Protein AF-A0A267E9B4-F1 (afdb_monomer_lite)

Secondary structure (DSSP, 8-state):
-HHHHHHHHHHHHHHHHIIIIIHHHHHHHHHHHHHHHHHHHHHHHHHHHHHHHHHHHHHHHHHHHHHHHHHHHIIIIIHHHHHHHHHHHHHHHHHHHHHHHHHHHHHHHHHHHHHHHHHHHHHHHHHHHHHHHHHHHHHHHHHHHHHHHHHHHHHTS----------

Structure (mmCIF, N/CA/C/O backbone):
data_AF-A0A267E9B4-F1
#
_entry.id   AF-A0A267E9B4-F1
#
loop_
_atom_site.group_PDB
_atom_site.id
_atom_site.type_symbol
_atom_site.label_atom_id
_atom_site.label_alt_id
_atom_site.label_comp_id
_atom_site.label_asym_id
_atom_site.label_entity_id
_atom_site.label_seq_id
_atom_site.pdbx_PDB_ins_code
_atom_site.Cartn_x
_atom_site.Cartn_y
_atom_site.Cartn_z
_atom_site.occupancy
_atom_site.B_iso_or_equiv
_atom_site.auth_seq_id
_atom_site.auth_comp_id
_atom_site.auth_asym_id
_atom_site.auth_atom_id
_atom_site.pdbx_PDB_model_num
ATOM 1 N N . ILE A 1 1 ? 61.420 8.351 -80.502 1.00 75.19 1 ILE A N 1
ATOM 2 C CA . ILE A 1 1 ? 62.001 9.308 -79.526 1.00 75.19 1 ILE A CA 1
ATOM 3 C C . ILE A 1 1 ? 61.007 10.428 -79.200 1.00 75.19 1 ILE A C 1
ATOM 5 O O . ILE A 1 1 ? 60.563 10.487 -78.066 1.00 75.19 1 ILE A O 1
ATOM 9 N N . TYR A 1 2 ? 60.559 11.248 -80.161 1.00 79.81 2 TYR A N 1
ATOM 10 C CA . TYR A 1 2 ? 59.565 12.304 -79.879 1.00 79.81 2 TYR A CA 1
ATOM 11 C C . TYR A 1 2 ? 58.213 11.782 -79.364 1.00 79.81 2 TYR A C 1
ATOM 13 O O . TYR A 1 2 ? 57.725 12.269 -78.350 1.00 79.81 2 TYR A O 1
ATOM 21 N N . LEU A 1 3 ? 57.647 10.744 -79.994 1.00 84.38 3 LEU A N 1
ATOM 22 C CA . LEU A 1 3 ? 56.377 10.150 -79.552 1.00 84.38 3 LEU A CA 1
ATOM 23 C C . LEU A 1 3 ? 56.471 9.547 -78.140 1.00 84.38 3 LEU A C 1
ATOM 25 O O . LEU A 1 3 ? 55.573 9.736 -77.330 1.00 84.38 3 LEU A O 1
ATOM 29 N N . SER A 1 4 ? 57.576 8.864 -77.828 1.00 85.12 4 SER A N 1
ATOM 30 C CA . SER A 1 4 ? 57.794 8.257 -76.511 1.00 85.12 4 SER A CA 1
ATOM 31 C C . SER A 1 4 ? 57.980 9.306 -75.412 1.00 85.12 4 SER A C 1
ATOM 33 O O . SER A 1 4 ? 57.442 9.132 -74.326 1.00 85.12 4 SER A O 1
ATOM 35 N N . ILE A 1 5 ? 58.682 10.409 -75.704 1.00 87.88 5 ILE A N 1
ATOM 36 C CA . ILE A 1 5 ? 58.869 11.525 -74.764 1.00 87.88 5 ILE A CA 1
ATOM 37 C C . ILE A 1 5 ? 57.544 12.263 -74.530 1.00 87.88 5 ILE A C 1
ATOM 39 O O . ILE A 1 5 ? 57.189 12.549 -73.388 1.00 87.88 5 ILE A O 1
ATOM 43 N N . TYR A 1 6 ? 56.778 12.526 -75.594 1.00 91.12 6 TYR A N 1
ATOM 44 C CA . TYR A 1 6 ? 55.458 13.147 -75.480 1.00 91.12 6 TYR A CA 1
ATOM 45 C C . TYR A 1 6 ? 54.508 12.292 -74.635 1.00 91.12 6 TYR A C 1
ATOM 47 O O . TYR A 1 6 ? 53.898 12.797 -73.695 1.00 91.12 6 TYR A O 1
ATOM 55 N N . LEU A 1 7 ? 54.443 10.984 -74.910 1.00 89.88 7 LEU A N 1
ATOM 56 C CA . LEU A 1 7 ? 53.597 10.059 -74.159 1.00 89.88 7 LEU A CA 1
ATOM 57 C C . LEU A 1 7 ? 54.019 9.977 -72.686 1.00 89.88 7 LEU A C 1
ATOM 59 O O . LEU A 1 7 ? 53.159 9.992 -71.810 1.00 89.88 7 LEU A O 1
ATOM 63 N N . SER A 1 8 ? 55.327 9.939 -72.395 1.00 91.38 8 SER A N 1
ATOM 64 C CA . SER A 1 8 ? 55.816 9.879 -71.013 1.00 91.38 8 SER A CA 1
ATOM 65 C C . SER A 1 8 ? 55.509 11.147 -70.221 1.00 91.38 8 SER A C 1
ATOM 67 O O . SER A 1 8 ? 55.162 11.052 -69.048 1.00 91.38 8 SER A O 1
ATOM 69 N N . ILE A 1 9 ? 55.607 12.323 -70.851 1.00 90.81 9 ILE A N 1
ATOM 70 C CA . ILE A 1 9 ? 55.303 13.609 -70.207 1.00 90.81 9 ILE A CA 1
ATOM 71 C C . ILE A 1 9 ? 53.794 13.757 -70.002 1.00 90.81 9 ILE A C 1
ATOM 73 O O . ILE A 1 9 ? 53.352 14.143 -68.925 1.00 90.81 9 ILE A O 1
ATOM 77 N N . TYR A 1 10 ? 52.987 13.411 -71.008 1.00 93.25 10 TYR A N 1
ATOM 78 C CA . TYR A 1 10 ? 51.533 13.450 -70.881 1.00 93.25 10 TYR A CA 1
ATOM 79 C C . TYR A 1 10 ? 51.046 12.511 -69.771 1.00 93.25 10 TYR A C 1
ATOM 81 O O . TYR A 1 10 ? 50.273 12.921 -68.908 1.00 93.25 10 TYR A O 1
ATOM 89 N N . LEU A 1 11 ? 51.547 11.271 -69.751 1.00 92.50 11 LEU A N 1
ATOM 90 C CA . LEU A 1 11 ? 51.182 10.288 -68.738 1.00 92.50 11 LEU A CA 1
ATOM 91 C C . LEU A 1 11 ? 51.645 10.722 -67.344 1.00 92.50 11 LEU A C 1
ATOM 93 O O . LEU A 1 11 ? 50.874 10.598 -66.400 1.00 92.50 11 LEU A O 1
ATOM 97 N N . SER A 1 12 ? 52.863 11.254 -67.193 1.00 92.88 12 SER A N 1
ATOM 98 C CA . SER A 1 12 ? 53.365 11.687 -65.883 1.00 92.88 12 SER A CA 1
ATOM 99 C C . SER A 1 12 ? 52.586 12.883 -65.334 1.00 92.88 12 SER A C 1
ATOM 101 O O . SER A 1 12 ? 52.232 12.893 -64.154 1.00 92.88 12 SER A O 1
ATOM 103 N N . ILE A 1 13 ? 52.234 13.854 -66.179 1.00 92.38 13 ILE A N 1
ATOM 104 C CA . ILE A 1 13 ? 51.415 15.007 -65.785 1.00 92.38 13 ILE A CA 1
ATOM 105 C C . ILE A 1 13 ? 49.994 14.554 -65.440 1.00 92.38 13 ILE A C 1
ATOM 107 O O . ILE A 1 13 ? 49.481 14.905 -64.382 1.00 92.38 13 ILE A O 1
ATOM 111 N N . TYR A 1 14 ? 49.369 13.722 -66.274 1.00 94.69 14 TYR A N 1
ATOM 112 C CA . TYR A 1 14 ? 48.028 13.210 -65.996 1.00 94.69 14 TYR A CA 1
ATOM 113 C C . TYR A 1 14 ? 47.986 12.394 -64.698 1.00 94.69 14 TYR A C 1
ATOM 115 O O . TYR A 1 14 ? 47.143 12.640 -63.837 1.00 94.69 14 TYR A O 1
ATOM 123 N N . LEU A 1 15 ? 48.924 11.458 -64.525 1.00 93.44 15 LEU A N 1
ATOM 124 C CA . LEU A 1 15 ? 48.990 10.602 -63.343 1.00 93.44 15 LEU A CA 1
ATOM 125 C C . LEU A 1 15 ? 49.287 11.415 -62.080 1.00 93.44 15 LEU A C 1
ATOM 127 O O . LEU A 1 15 ? 48.677 11.167 -61.044 1.00 93.44 15 LEU A O 1
ATOM 131 N N . SER A 1 16 ? 50.186 12.402 -62.161 1.00 93.81 16 SER A N 1
ATOM 132 C CA . SER A 1 16 ? 50.493 13.278 -61.027 1.00 93.81 16 SER A CA 1
ATOM 133 C C . SER A 1 16 ? 49.288 14.124 -60.633 1.00 93.81 16 SER A C 1
ATOM 135 O O . SER A 1 16 ? 48.950 14.137 -59.455 1.00 93.81 16 SER A O 1
ATOM 137 N N . ILE A 1 17 ? 48.576 14.751 -61.573 1.00 92.62 17 ILE A N 1
ATOM 138 C CA . ILE A 1 17 ? 47.350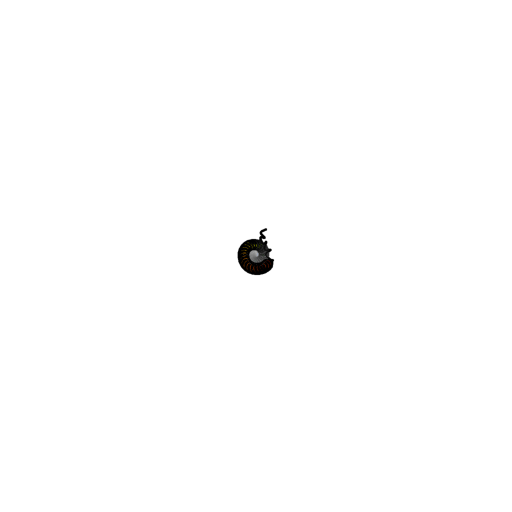 15.513 -61.279 1.00 92.62 17 ILE A CA 1
ATOM 139 C C . ILE A 1 17 ? 46.270 14.594 -60.695 1.00 92.62 17 ILE A C 1
ATOM 141 O O . ILE A 1 17 ? 45.644 14.928 -59.688 1.00 92.62 17 ILE A O 1
ATOM 145 N N . TYR A 1 18 ? 46.073 13.412 -61.280 1.00 94.56 18 TYR A N 1
ATOM 146 C CA . TYR A 1 18 ? 45.069 12.467 -60.804 1.00 94.56 18 TYR A CA 1
ATOM 147 C C . TYR A 1 18 ? 45.362 11.993 -59.374 1.00 94.56 18 TYR A C 1
ATOM 149 O O . TYR A 1 18 ? 44.485 12.052 -58.515 1.00 94.56 18 TYR A O 1
ATOM 157 N N . LEU A 1 19 ? 46.600 11.571 -59.096 1.00 92.81 19 LEU A N 1
ATOM 158 C CA . LEU A 1 19 ? 47.001 11.053 -57.784 1.00 92.81 19 LEU A CA 1
ATOM 159 C C . LEU A 1 19 ? 47.137 12.142 -56.719 1.00 92.81 19 LEU A C 1
ATOM 161 O O . LEU A 1 19 ? 46.774 11.899 -55.573 1.00 92.81 19 LEU A O 1
ATOM 165 N N . SER A 1 20 ? 47.674 13.315 -57.061 1.00 92.31 20 SER A N 1
ATOM 166 C CA . SER A 1 20 ? 47.961 14.366 -56.072 1.00 92.31 20 SER A CA 1
ATOM 167 C C . SER A 1 20 ? 46.781 15.292 -55.798 1.00 92.31 20 SER A C 1
ATOM 169 O O . SER A 1 20 ? 46.734 15.901 -54.733 1.00 92.31 20 SER A O 1
ATOM 171 N N . ILE A 1 21 ? 45.822 15.393 -56.723 1.00 91.44 21 ILE A N 1
ATOM 172 C CA . ILE A 1 21 ? 44.702 16.332 -56.607 1.00 91.44 21 ILE A CA 1
ATOM 173 C C . ILE A 1 21 ? 43.382 15.574 -56.593 1.00 91.44 21 ILE A C 1
ATOM 175 O O . ILE A 1 21 ? 42.642 15.632 -55.613 1.00 91.44 21 ILE A O 1
ATOM 179 N N . TYR A 1 22 ? 43.084 14.828 -57.656 1.00 92.88 22 TYR A N 1
ATOM 180 C CA . TYR A 1 22 ? 41.752 14.244 -57.828 1.00 92.88 22 TYR A CA 1
ATOM 181 C C . TYR A 1 22 ? 41.447 13.161 -56.792 1.00 92.88 22 TYR A C 1
ATOM 183 O O . TYR A 1 22 ? 40.400 13.195 -56.146 1.00 92.88 22 TYR A O 1
ATOM 191 N N . LEU A 1 23 ? 42.377 12.226 -56.598 1.00 93.38 23 LEU A N 1
ATOM 192 C CA . LEU A 1 23 ? 42.221 11.120 -55.663 1.00 93.38 23 LEU A CA 1
ATOM 193 C C . LEU A 1 23 ? 42.044 11.588 -54.204 1.00 93.38 23 LEU A C 1
ATOM 195 O O . LEU A 1 23 ? 41.069 11.161 -53.588 1.00 93.38 23 LEU A O 1
ATOM 199 N N . PRO A 1 24 ? 42.890 12.468 -53.627 1.00 94.81 24 PRO A N 1
ATOM 200 C CA . PRO A 1 24 ? 42.713 12.913 -52.245 1.00 94.81 24 PRO A CA 1
ATOM 201 C C . PRO A 1 24 ? 41.463 13.772 -52.049 1.00 94.81 24 PRO A C 1
ATOM 203 O O . PRO A 1 24 ? 40.810 13.651 -51.012 1.00 94.81 24 PRO A O 1
ATOM 206 N N . ILE A 1 25 ? 41.076 14.597 -53.028 1.00 93.94 25 ILE A N 1
ATOM 207 C CA . ILE A 1 25 ? 39.824 15.366 -52.956 1.00 93.94 25 ILE A CA 1
ATOM 208 C C . ILE A 1 25 ? 38.623 14.417 -52.975 1.00 93.94 25 ILE A C 1
ATOM 210 O O . ILE A 1 25 ? 37.755 14.509 -52.111 1.00 93.94 25 ILE A O 1
ATOM 214 N N . TYR A 1 26 ? 38.593 13.456 -53.900 1.00 93.62 26 TYR A N 1
ATOM 215 C CA . TYR A 1 26 ? 37.512 12.475 -53.959 1.00 93.62 26 TYR A CA 1
ATOM 216 C C . TYR A 1 26 ? 37.429 11.654 -52.670 1.00 93.62 26 TYR A C 1
ATOM 218 O O . TYR A 1 26 ? 36.351 11.511 -52.096 1.00 93.62 26 TYR A O 1
ATOM 226 N N . LEU A 1 27 ? 38.567 11.153 -52.183 1.00 93.25 27 LEU A N 1
ATOM 227 C CA . LEU A 1 27 ? 38.611 10.318 -50.989 1.00 93.25 27 LEU A CA 1
ATOM 228 C C . LEU A 1 27 ? 38.218 11.111 -49.740 1.00 93.25 27 LEU A C 1
ATOM 230 O O . LEU A 1 27 ? 37.433 10.619 -48.943 1.00 93.25 27 LEU A O 1
ATOM 234 N N . SER A 1 28 ? 38.702 12.345 -49.582 1.00 93.31 28 SER A N 1
ATOM 235 C CA . SER A 1 28 ? 38.339 13.194 -48.440 1.00 93.31 28 SER A CA 1
ATOM 236 C C . SER A 1 28 ? 36.856 13.555 -48.437 1.00 93.31 28 SER A C 1
ATOM 238 O O . SER A 1 28 ? 36.212 13.450 -47.395 1.00 93.31 28 SER A O 1
ATOM 240 N N . ILE A 1 29 ? 36.281 13.913 -49.586 1.00 92.31 29 ILE A N 1
ATOM 241 C CA . ILE A 1 29 ? 34.853 14.231 -49.699 1.00 92.31 29 ILE A CA 1
ATOM 242 C C . ILE A 1 29 ? 34.014 12.978 -49.450 1.00 92.31 29 ILE A C 1
ATOM 244 O O . ILE A 1 29 ? 33.115 12.999 -48.614 1.00 92.31 29 ILE A O 1
ATOM 248 N N . TYR A 1 30 ? 34.325 11.869 -50.119 1.00 92.94 30 TYR A N 1
ATOM 249 C CA . TYR A 1 30 ? 33.568 10.632 -49.960 1.00 92.94 30 TYR A CA 1
ATOM 250 C C . TYR A 1 30 ? 33.638 10.115 -48.522 1.00 92.94 30 TYR A C 1
ATOM 252 O O . TYR A 1 30 ? 32.606 9.816 -47.928 1.00 92.94 30 TYR A O 1
ATOM 260 N N . LEU A 1 31 ? 34.836 10.063 -47.935 1.00 92.31 31 LEU A N 1
ATOM 261 C CA . LEU A 1 31 ? 35.025 9.575 -46.574 1.00 92.31 31 LEU A CA 1
ATOM 262 C C . LEU A 1 31 ? 34.379 10.518 -45.555 1.00 92.31 31 LEU A C 1
ATOM 264 O O . LEU A 1 31 ? 33.715 10.041 -44.646 1.00 92.31 31 LEU A O 1
ATOM 268 N N . SER A 1 32 ? 34.513 11.838 -45.708 1.00 92.06 32 SER A N 1
ATOM 269 C CA . SER A 1 32 ? 33.894 12.793 -44.778 1.00 92.06 32 SER A CA 1
ATOM 270 C C . SER A 1 32 ? 32.372 12.733 -44.828 1.00 92.06 32 SER A C 1
ATOM 272 O O . SER A 1 32 ? 31.737 12.675 -43.777 1.00 92.06 32 SER A O 1
ATOM 274 N N . ILE A 1 33 ? 31.772 12.679 -46.017 1.00 90.38 33 ILE A N 1
ATOM 275 C CA . ILE A 1 33 ? 30.318 12.586 -46.180 1.00 90.38 33 ILE A CA 1
ATOM 276 C C . ILE A 1 33 ? 29.820 11.234 -45.677 1.00 90.38 33 ILE A C 1
ATOM 278 O O . ILE A 1 33 ? 28.906 11.188 -44.859 1.00 90.38 33 ILE A O 1
ATOM 282 N N . TYR A 1 34 ? 30.437 10.135 -46.111 1.00 90.81 34 TYR A N 1
ATOM 283 C CA . TYR A 1 34 ? 30.016 8.800 -45.700 1.00 90.81 34 TYR A CA 1
ATOM 284 C C . TYR A 1 34 ? 30.140 8.626 -44.188 1.00 90.81 34 TYR A C 1
ATOM 286 O O . TYR A 1 34 ? 29.181 8.220 -43.540 1.00 90.81 34 TYR A O 1
ATOM 294 N N . LEU A 1 35 ? 31.287 8.985 -43.607 1.00 90.44 35 LEU A N 1
ATOM 295 C CA . LEU A 1 35 ? 31.518 8.831 -42.177 1.00 90.44 35 LEU A CA 1
ATOM 296 C C . LEU A 1 35 ? 30.613 9.765 -41.371 1.00 90.44 35 LEU A C 1
ATOM 298 O O . LEU A 1 35 ? 30.018 9.322 -40.399 1.00 90.44 35 LEU A O 1
ATOM 302 N N . SER A 1 36 ? 30.456 11.031 -41.770 1.00 90.06 36 SER A N 1
ATOM 303 C CA . SER A 1 36 ? 29.596 11.968 -41.036 1.00 90.06 36 SER A CA 1
ATOM 304 C C . SER A 1 36 ? 28.131 11.550 -41.078 1.00 90.06 36 SER A C 1
ATOM 306 O O . SER A 1 36 ? 27.487 11.509 -40.033 1.00 90.06 36 SER A O 1
ATOM 308 N N . ILE A 1 37 ? 27.603 11.182 -42.245 1.00 89.19 37 ILE A N 1
ATOM 309 C CA . ILE A 1 37 ? 26.201 10.788 -42.398 1.00 89.19 37 ILE A CA 1
ATOM 310 C C . ILE A 1 37 ? 25.958 9.441 -41.728 1.00 89.19 37 ILE A C 1
ATOM 312 O O . ILE A 1 37 ? 25.050 9.324 -40.910 1.00 89.19 37 ILE A O 1
ATOM 316 N N . TYR A 1 38 ? 26.780 8.433 -42.019 1.00 88.81 38 TYR A N 1
ATOM 317 C CA . TYR A 1 38 ? 26.597 7.105 -41.445 1.00 88.81 38 TYR A CA 1
ATOM 318 C C . TYR A 1 38 ? 26.726 7.143 -39.924 1.00 88.81 38 TYR A C 1
ATOM 320 O O . TYR A 1 38 ? 25.853 6.638 -39.225 1.00 88.81 38 TYR A O 1
ATOM 328 N N . LEU A 1 39 ? 27.774 7.784 -39.398 1.00 89.06 39 LEU A N 1
ATOM 329 C CA . LEU A 1 39 ? 27.993 7.856 -37.958 1.00 89.06 39 LEU A CA 1
ATOM 330 C C . LEU A 1 39 ? 26.912 8.701 -37.281 1.00 89.06 39 LEU A C 1
ATOM 332 O O . LEU A 1 39 ? 26.394 8.283 -36.254 1.00 89.06 39 LEU A O 1
ATOM 336 N N . SER A 1 40 ? 26.520 9.849 -37.845 1.00 89.62 40 SER A N 1
ATOM 337 C CA . SER A 1 40 ? 25.474 10.683 -37.237 1.00 89.62 40 SER A CA 1
ATOM 338 C C . SER A 1 40 ? 24.122 9.981 -37.217 1.00 89.62 40 SER A C 1
ATOM 340 O O . SER A 1 40 ? 23.470 9.962 -36.176 1.00 89.62 40 SER A O 1
ATOM 342 N N . ILE A 1 41 ? 23.709 9.354 -38.318 1.00 88.12 41 ILE A N 1
ATOM 343 C CA . ILE A 1 41 ? 22.425 8.653 -38.407 1.00 88.12 41 ILE A CA 1
ATOM 344 C C . ILE A 1 41 ? 22.448 7.408 -37.528 1.00 88.12 41 ILE A C 1
ATOM 346 O O . ILE A 1 41 ? 21.557 7.230 -36.702 1.00 88.12 41 ILE A O 1
ATOM 350 N N . TYR A 1 42 ? 23.476 6.567 -37.652 1.00 88.44 42 TYR A N 1
ATOM 351 C CA . TYR A 1 42 ? 23.568 5.343 -36.866 1.00 88.44 42 TYR A CA 1
ATOM 352 C C . TYR A 1 42 ? 23.616 5.655 -35.373 1.00 88.44 42 TYR A C 1
ATOM 354 O O . TYR A 1 42 ? 22.835 5.096 -34.609 1.00 88.44 42 TYR A O 1
ATOM 362 N N . LEU A 1 43 ? 24.479 6.583 -34.951 1.00 88.75 43 LEU A N 1
ATOM 363 C CA . LEU A 1 43 ? 24.619 6.929 -33.542 1.00 88.75 43 LEU A CA 1
ATOM 364 C C . LEU A 1 43 ? 23.355 7.615 -33.017 1.00 88.75 43 LEU A C 1
ATOM 366 O O . LEU A 1 43 ? 22.888 7.254 -31.947 1.00 88.75 43 LEU A O 1
ATOM 370 N N . SER A 1 44 ? 22.762 8.557 -33.756 1.00 89.44 44 SER A N 1
ATOM 371 C CA . SER A 1 44 ? 21.545 9.242 -33.297 1.00 89.44 44 SER A CA 1
ATOM 372 C C . SER A 1 44 ? 20.363 8.289 -33.177 1.00 89.44 44 SER A C 1
ATOM 374 O O . SER A 1 44 ? 19.691 8.289 -32.148 1.00 89.44 44 SER A O 1
ATOM 376 N N . ILE A 1 45 ? 20.123 7.438 -34.174 1.00 88.12 45 ILE A N 1
ATOM 377 C CA . ILE A 1 45 ? 19.004 6.494 -34.166 1.00 88.12 45 ILE A CA 1
ATOM 378 C C . ILE A 1 45 ? 19.243 5.409 -33.123 1.00 88.12 45 ILE A C 1
ATOM 380 O O . ILE A 1 45 ? 18.382 5.176 -32.280 1.00 88.12 45 ILE A O 1
ATOM 384 N N . TYR A 1 46 ? 20.416 4.774 -33.129 1.00 87.81 46 TYR A N 1
ATOM 385 C CA . TYR A 1 46 ? 20.715 3.707 -32.180 1.00 87.81 46 TYR A CA 1
ATOM 386 C C . TYR A 1 46 ? 20.667 4.222 -30.743 1.00 87.81 46 TYR A C 1
ATOM 388 O O . TYR A 1 46 ? 19.996 3.628 -29.905 1.00 87.81 46 TYR A O 1
ATOM 396 N N . LEU A 1 47 ? 21.323 5.351 -30.459 1.00 88.62 47 LEU A N 1
ATOM 397 C CA . LEU A 1 47 ? 21.356 5.910 -29.112 1.00 88.62 47 LEU A CA 1
ATOM 398 C C . LEU A 1 47 ? 19.971 6.404 -28.689 1.00 88.62 47 LEU A C 1
ATOM 400 O O . LEU A 1 47 ? 19.561 6.122 -27.572 1.00 88.62 47 LEU A O 1
ATOM 404 N N . SER A 1 48 ? 19.220 7.087 -29.559 1.00 89.88 48 SER A N 1
ATOM 405 C CA . SER A 1 48 ? 17.876 7.565 -29.202 1.00 89.88 48 SER A CA 1
ATOM 406 C C . SER A 1 48 ? 16.910 6.415 -28.944 1.00 89.88 48 SER A C 1
ATOM 408 O O . SER A 1 48 ? 16.223 6.425 -27.925 1.00 89.88 48 SER A O 1
ATOM 410 N N . ILE A 1 49 ? 16.876 5.400 -29.806 1.00 88.25 49 ILE A N 1
ATOM 411 C CA . ILE A 1 49 ? 15.981 4.250 -29.655 1.00 88.25 49 ILE A CA 1
ATOM 412 C C . ILE A 1 49 ? 16.399 3.417 -28.448 1.00 88.25 49 ILE A C 1
ATOM 414 O O . ILE A 1 49 ? 15.570 3.137 -27.587 1.00 88.25 49 ILE A O 1
ATOM 418 N N . TYR A 1 50 ? 17.679 3.058 -28.341 1.00 88.50 50 TYR A N 1
ATOM 419 C CA . TYR A 1 50 ? 18.158 2.245 -27.229 1.00 88.50 50 TYR A CA 1
ATOM 420 C C . TYR A 1 50 ? 17.941 2.956 -25.896 1.00 88.50 50 TYR A C 1
ATOM 422 O O . TYR A 1 50 ? 17.367 2.373 -24.982 1.00 88.50 50 TYR A O 1
ATOM 430 N N . LEU A 1 51 ? 18.342 4.226 -25.788 1.00 89.38 51 LEU A N 1
ATOM 431 C CA . LEU A 1 51 ? 18.206 4.978 -24.546 1.00 89.38 51 LEU A CA 1
ATOM 432 C C . LEU A 1 51 ? 16.733 5.224 -24.212 1.00 89.38 51 LEU A C 1
ATOM 434 O O . LEU A 1 51 ? 16.349 5.032 -23.068 1.00 89.38 51 LEU A O 1
ATOM 438 N N . SER A 1 52 ? 15.892 5.595 -25.182 1.00 90.19 52 SER A N 1
ATOM 439 C CA . SER A 1 52 ? 14.467 5.834 -24.913 1.00 90.19 52 SER A CA 1
ATOM 440 C C . SER A 1 52 ? 13.744 4.561 -24.489 1.00 90.19 52 SER A C 1
ATOM 442 O O . SER A 1 52 ? 13.033 4.580 -23.486 1.00 90.19 52 SER A O 1
ATOM 444 N N . ILE A 1 53 ? 13.946 3.445 -25.189 1.00 89.31 53 ILE A N 1
ATOM 445 C CA . ILE A 1 53 ? 13.287 2.175 -24.875 1.00 89.31 53 ILE A CA 1
ATOM 446 C C . ILE A 1 53 ? 13.827 1.618 -23.563 1.00 89.31 53 ILE A C 1
ATOM 448 O O . ILE A 1 53 ? 13.048 1.311 -22.667 1.00 89.31 53 ILE A O 1
ATOM 452 N N . TYR A 1 54 ? 15.149 1.531 -23.411 1.00 88.50 54 TYR A N 1
ATOM 453 C CA . TYR A 1 54 ? 15.746 0.985 -22.197 1.00 88.50 54 TYR A CA 1
ATOM 454 C C . TYR A 1 54 ? 15.372 1.822 -20.976 1.00 88.50 54 TYR A C 1
ATOM 456 O O . TYR A 1 54 ? 14.914 1.272 -19.979 1.00 88.50 54 TYR A O 1
ATOM 464 N N . LEU A 1 55 ? 15.508 3.149 -21.057 1.00 89.44 55 LEU A N 1
ATOM 465 C CA . LEU A 1 55 ? 15.183 4.032 -19.942 1.00 89.44 55 LEU A CA 1
ATOM 466 C C . LEU A 1 55 ? 13.683 4.017 -19.650 1.00 89.44 55 LEU A C 1
ATOM 468 O O . LEU A 1 55 ? 13.313 3.911 -18.490 1.00 89.44 55 LEU A O 1
ATOM 472 N N . SER A 1 56 ? 12.810 4.073 -20.660 1.00 91.06 56 SER A N 1
ATOM 473 C CA . SER A 1 56 ? 11.360 4.048 -20.418 1.00 91.06 56 SER A CA 1
ATOM 474 C C . SER A 1 56 ? 10.907 2.729 -19.804 1.00 91.06 56 SER A C 1
ATOM 476 O O . SER A 1 56 ? 10.174 2.747 -18.819 1.00 91.06 56 SER A O 1
ATOM 478 N N . ILE A 1 57 ? 11.368 1.589 -20.319 1.00 89.94 57 ILE A N 1
ATOM 479 C CA . ILE A 1 57 ? 11.012 0.270 -19.791 1.00 89.94 57 ILE A CA 1
ATOM 480 C C . ILE A 1 57 ? 11.594 0.092 -18.393 1.00 89.94 57 ILE A C 1
ATOM 482 O O . ILE A 1 57 ? 10.858 -0.233 -17.466 1.00 89.94 57 ILE A O 1
ATOM 486 N N . TYR A 1 58 ? 12.890 0.347 -18.211 1.00 89.44 58 TYR A N 1
ATOM 487 C CA . TYR A 1 58 ? 13.534 0.183 -16.913 1.00 89.44 58 TYR A CA 1
ATOM 488 C C . TYR A 1 58 ? 12.896 1.091 -15.864 1.00 89.44 58 TYR A C 1
ATOM 490 O O . TYR A 1 58 ? 12.516 0.618 -14.7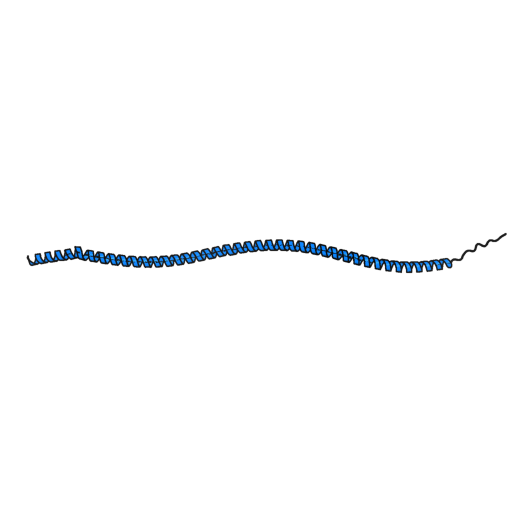98 1.00 89.44 58 TYR A O 1
ATOM 498 N N . LEU A 1 59 ? 12.722 2.379 -16.172 1.00 90.19 59 LEU A N 1
ATOM 499 C CA . LEU A 1 59 ? 12.165 3.339 -15.227 1.00 90.19 59 LEU A CA 1
ATOM 500 C C . LEU A 1 59 ? 10.690 3.043 -14.948 1.00 90.19 59 LE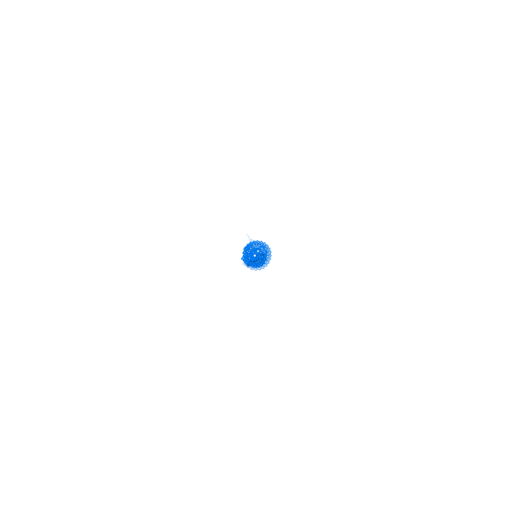U A C 1
ATOM 502 O O . LEU A 1 59 ? 10.292 3.068 -13.792 1.00 90.19 59 LEU A O 1
ATOM 506 N N . SER A 1 60 ? 9.882 2.714 -15.960 1.00 91.25 60 SER A N 1
ATOM 507 C CA . SER A 1 60 ? 8.464 2.393 -15.748 1.00 91.25 60 SER A CA 1
ATOM 508 C C . SER A 1 60 ? 8.283 1.122 -14.926 1.00 91.25 60 SER A C 1
ATOM 510 O O . SER A 1 60 ? 7.521 1.132 -13.962 1.00 91.25 60 SER A O 1
ATOM 512 N N . ILE A 1 61 ? 9.001 0.046 -15.244 1.00 91.25 61 ILE A N 1
ATOM 513 C CA . ILE A 1 61 ? 8.898 -1.225 -14.524 1.00 91.25 61 ILE A CA 1
ATOM 514 C C . ILE A 1 61 ? 9.458 -1.074 -13.114 1.00 91.25 61 ILE A C 1
ATOM 516 O O . ILE A 1 61 ? 8.775 -1.401 -12.148 1.00 91.25 61 ILE A O 1
ATOM 520 N N . TYR A 1 62 ? 10.667 -0.533 -12.969 1.00 90.12 62 TYR A N 1
ATOM 521 C CA . TYR A 1 62 ? 11.287 -0.377 -11.658 1.00 90.12 62 TYR A CA 1
ATOM 522 C C . TYR A 1 62 ? 10.461 0.542 -10.759 1.00 90.12 62 TYR A C 1
ATOM 524 O O . TYR A 1 62 ? 10.160 0.179 -9.625 1.00 90.12 62 TYR A O 1
ATOM 532 N N . LEU A 1 63 ? 10.043 1.707 -11.266 1.00 90.44 63 LEU A N 1
ATOM 533 C CA . LEU A 1 63 ? 9.254 2.656 -10.488 1.00 90.44 63 LEU A CA 1
ATOM 534 C C . LEU A 1 63 ? 7.871 2.087 -10.168 1.00 90.44 63 LEU A C 1
ATOM 536 O O . LEU A 1 63 ? 7.438 2.200 -9.030 1.00 90.44 63 LEU A O 1
ATOM 540 N N . SER A 1 64 ? 7.187 1.443 -11.119 1.00 91.25 64 SER A N 1
ATOM 541 C CA . SER A 1 64 ? 5.863 0.861 -10.856 1.00 91.25 64 SER A CA 1
ATOM 542 C C . SER A 1 64 ? 5.924 -0.267 -9.831 1.00 91.25 64 SER A C 1
ATOM 544 O O . SER A 1 64 ? 5.118 -0.280 -8.903 1.00 91.25 64 SER A O 1
ATOM 546 N N . ILE A 1 65 ? 6.891 -1.179 -9.936 1.00 91.00 65 ILE A N 1
ATOM 547 C CA . ILE A 1 65 ? 7.060 -2.281 -8.985 1.00 91.00 65 ILE A CA 1
ATOM 548 C C . ILE A 1 65 ? 7.465 -1.736 -7.618 1.00 91.00 65 ILE A C 1
ATOM 550 O O . ILE A 1 65 ? 6.829 -2.060 -6.620 1.00 91.00 65 ILE A O 1
ATOM 554 N N . TYR A 1 66 ? 8.481 -0.874 -7.559 1.00 90.25 66 TYR A N 1
ATOM 555 C CA . TYR A 1 66 ? 8.945 -0.316 -6.292 1.00 90.25 66 TYR A CA 1
ATOM 556 C C . TYR A 1 66 ? 7.840 0.483 -5.601 1.00 90.25 66 TYR A C 1
ATOM 558 O O . TYR A 1 66 ? 7.568 0.260 -4.425 1.00 90.25 66 TYR A O 1
ATOM 566 N N . LEU A 1 67 ? 7.165 1.373 -6.334 1.00 89.62 67 LEU A N 1
ATOM 567 C CA . LEU A 1 67 ? 6.100 2.201 -5.781 1.00 89.62 67 LEU A CA 1
ATOM 568 C C . LEU A 1 67 ? 4.897 1.347 -5.377 1.00 89.62 67 LEU A C 1
ATOM 570 O O . LEU A 1 67 ? 4.382 1.537 -4.286 1.00 89.62 67 LEU A O 1
ATOM 574 N N . SER A 1 68 ? 4.466 0.388 -6.200 1.00 90.19 68 SER A N 1
ATOM 575 C CA . SER A 1 68 ? 3.322 -0.469 -5.860 1.00 90.19 68 SER A CA 1
ATOM 576 C C . SER A 1 68 ? 3.600 -1.332 -4.637 1.00 90.19 68 SER A C 1
ATOM 578 O O . SER A 1 68 ? 2.779 -1.354 -3.726 1.00 90.19 68 SER A O 1
ATOM 580 N N . ILE A 1 69 ? 4.762 -1.984 -4.563 1.00 90.88 69 ILE A N 1
ATOM 581 C CA . ILE A 1 69 ? 5.129 -2.827 -3.424 1.00 90.88 69 ILE A CA 1
ATOM 582 C C . ILE A 1 69 ? 5.307 -1.973 -2.175 1.00 90.88 69 ILE A C 1
ATOM 584 O O . ILE A 1 69 ? 4.718 -2.281 -1.142 1.00 90.88 69 ILE A O 1
ATOM 588 N N . TYR A 1 70 ? 6.087 -0.893 -2.253 1.00 89.56 70 TYR A N 1
ATOM 589 C CA . TYR A 1 70 ? 6.343 -0.040 -1.097 1.00 89.56 70 TYR A CA 1
ATOM 590 C C . TYR A 1 70 ? 5.053 0.586 -0.577 1.00 89.56 70 TYR A C 1
ATOM 592 O O . TYR A 1 70 ? 4.775 0.524 0.617 1.00 89.56 70 TYR A O 1
ATOM 600 N N . LEU A 1 71 ? 4.237 1.147 -1.470 1.00 88.81 71 LEU A N 1
ATOM 601 C CA . LEU A 1 71 ? 2.992 1.807 -1.101 1.00 88.81 71 LEU A CA 1
ATOM 602 C C . LEU A 1 71 ? 1.962 0.793 -0.607 1.00 88.81 71 LEU A C 1
ATOM 604 O O . LEU A 1 71 ? 1.292 1.069 0.380 1.00 88.81 71 LEU A O 1
ATOM 608 N N . PHE A 1 72 ? 1.881 -0.398 -1.206 1.00 91.56 72 PHE A N 1
ATOM 609 C CA . PHE A 1 72 ? 1.018 -1.462 -0.702 1.00 91.56 72 PHE A CA 1
ATOM 610 C C . PHE A 1 72 ? 1.458 -1.916 0.685 1.00 91.56 72 PHE A C 1
ATOM 612 O O . PHE A 1 72 ? 0.644 -1.897 1.597 1.00 91.56 72 PHE A O 1
ATOM 619 N N . ILE A 1 73 ? 2.723 -2.287 0.881 1.00 87.81 73 ILE A N 1
ATOM 620 C CA . ILE A 1 73 ? 3.227 -2.772 2.173 1.00 87.81 73 ILE A CA 1
ATOM 621 C C . ILE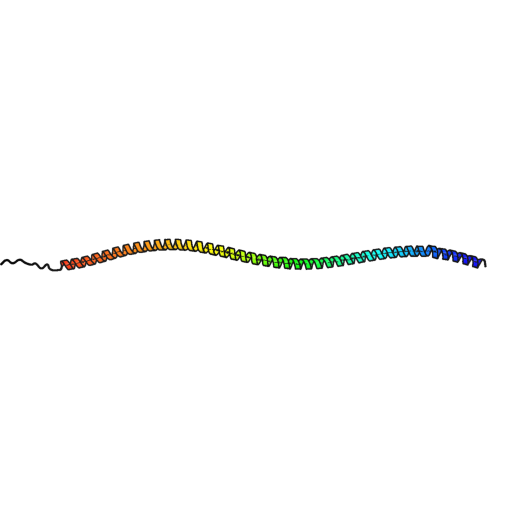 A 1 73 ? 3.078 -1.685 3.232 1.00 87.81 73 ILE A C 1
ATOM 623 O O . ILE A 1 73 ? 2.478 -1.930 4.273 1.00 87.81 73 ILE A O 1
ATOM 627 N N . TYR A 1 74 ? 3.580 -0.479 2.965 1.00 87.00 74 TYR A N 1
ATOM 628 C CA . TYR A 1 74 ? 3.533 0.609 3.931 1.00 87.00 74 TYR A CA 1
ATOM 629 C C . TYR A 1 74 ? 2.091 0.979 4.258 1.00 87.00 74 TYR A C 1
ATOM 631 O O . TYR A 1 74 ? 1.708 0.937 5.420 1.00 87.00 74 TYR A O 1
ATOM 639 N N . LEU A 1 75 ? 1.263 1.278 3.252 1.00 87.44 75 LEU A N 1
ATOM 640 C CA . LEU A 1 75 ? -0.104 1.727 3.493 1.00 87.44 75 LEU A CA 1
ATOM 641 C C . LEU A 1 75 ? -0.957 0.610 4.092 1.00 87.44 75 LEU A C 1
ATOM 643 O O . LEU A 1 75 ? -1.638 0.850 5.078 1.00 87.44 75 LEU A O 1
ATOM 647 N N . SER A 1 76 ? -0.916 -0.610 3.551 1.00 87.12 76 SER A N 1
ATOM 648 C CA . SER A 1 76 ? -1.761 -1.696 4.060 1.00 87.12 76 SER A CA 1
ATOM 649 C C . SER A 1 76 ? -1.363 -2.101 5.472 1.00 87.12 76 SER A C 1
ATOM 651 O O . SER A 1 76 ? -2.228 -2.172 6.341 1.00 87.12 76 SER A O 1
ATOM 653 N N . ILE A 1 77 ? -0.075 -2.319 5.743 1.00 87.69 77 ILE A N 1
ATOM 654 C CA . ILE A 1 77 ? 0.376 -2.815 7.043 1.00 87.69 77 ILE A CA 1
ATOM 655 C C . ILE A 1 77 ? 0.291 -1.702 8.078 1.00 87.69 77 ILE A C 1
ATOM 657 O O . ILE A 1 77 ? -0.307 -1.902 9.130 1.00 87.69 77 ILE A O 1
ATOM 661 N N . TYR A 1 78 ? 0.827 -0.515 7.785 1.00 86.81 78 TYR A N 1
ATOM 662 C CA . TYR A 1 78 ? 0.801 0.581 8.750 1.00 86.81 78 TYR A CA 1
ATOM 663 C C . TYR A 1 78 ? -0.631 1.004 9.064 1.00 86.81 78 TYR A C 1
ATOM 665 O O . TYR A 1 78 ? -0.989 1.102 10.235 1.00 86.81 78 TYR A O 1
ATOM 673 N N . LEU A 1 79 ? -1.472 1.202 8.042 1.00 88.50 79 LEU A N 1
ATOM 674 C CA . LEU A 1 79 ? -2.851 1.629 8.260 1.00 88.50 79 LEU A CA 1
ATOM 675 C C . LEU A 1 79 ? -3.670 0.530 8.938 1.00 88.50 79 LEU A C 1
ATOM 677 O O . LEU A 1 79 ? -4.421 0.843 9.853 1.00 88.50 79 LEU A O 1
ATOM 681 N N . SER A 1 80 ? -3.524 -0.742 8.551 1.00 89.12 80 SER A N 1
ATOM 682 C CA . SER A 1 80 ? -4.272 -1.829 9.201 1.00 89.12 80 SER A CA 1
ATOM 683 C C . SER A 1 80 ? -3.871 -2.005 10.660 1.00 89.12 80 SER A C 1
ATOM 685 O O . SER A 1 80 ? -4.746 -2.115 11.516 1.00 89.12 80 SER A O 1
ATOM 687 N N . ILE A 1 81 ? -2.575 -1.979 10.974 1.00 88.94 81 ILE A N 1
ATOM 688 C CA . ILE A 1 81 ? -2.084 -2.094 12.349 1.00 88.94 81 ILE A CA 1
ATOM 689 C C . ILE A 1 81 ? -2.518 -0.874 13.156 1.00 88.94 81 ILE A C 1
ATOM 691 O O . ILE A 1 81 ? -3.101 -1.028 14.226 1.00 88.94 81 ILE A O 1
ATOM 695 N N . TYR A 1 82 ? -2.295 0.335 12.640 1.00 88.81 82 TYR A N 1
ATOM 696 C CA . TYR A 1 82 ? -2.672 1.557 13.341 1.00 88.81 82 TYR A CA 1
ATOM 697 C C . TYR A 1 82 ? -4.178 1.606 13.596 1.00 88.81 82 TYR A C 1
ATOM 699 O O . TYR A 1 82 ? -4.598 1.807 14.732 1.00 88.81 82 TYR A O 1
ATOM 707 N N . LEU A 1 83 ? -4.993 1.363 12.567 1.00 90.06 83 LEU A N 1
ATOM 708 C CA . LEU A 1 83 ? -6.446 1.404 12.681 1.00 90.06 83 LEU A CA 1
ATOM 709 C C . LEU A 1 83 ? -6.960 0.289 13.595 1.00 90.06 83 LEU A C 1
ATOM 711 O O . LEU A 1 83 ? -7.790 0.562 14.451 1.00 90.06 83 LEU A O 1
ATOM 715 N N . SER A 1 84 ? -6.463 -0.944 13.469 1.00 91.19 84 SER A N 1
ATOM 716 C CA . SER A 1 84 ? -6.911 -2.055 14.322 1.00 91.19 84 SER A CA 1
ATOM 717 C C . SER A 1 84 ? -6.550 -1.831 15.785 1.00 91.19 84 SER A C 1
ATOM 719 O O . SER A 1 84 ? -7.413 -1.980 16.649 1.00 91.19 84 SER A O 1
ATOM 721 N N . ILE A 1 85 ? -5.317 -1.425 16.085 1.00 90.88 85 ILE A N 1
ATOM 722 C CA . ILE A 1 85 ? -4.871 -1.180 17.458 1.00 90.88 85 ILE A CA 1
ATOM 723 C C . ILE A 1 85 ? -5.593 0.034 18.032 1.00 90.88 85 ILE A C 1
ATOM 725 O O . ILE A 1 85 ? -6.183 -0.057 19.105 1.00 90.88 85 ILE A O 1
ATOM 729 N N . TYR A 1 86 ? -5.600 1.158 17.317 1.00 89.31 86 TYR A N 1
ATOM 730 C CA . TYR A 1 86 ? -6.228 2.378 17.810 1.00 89.31 86 TYR A CA 1
ATOM 731 C C . TYR A 1 86 ? -7.728 2.182 18.021 1.00 89.31 86 TYR A C 1
ATOM 733 O O . TYR A 1 86 ? -8.239 2.494 19.093 1.00 89.31 86 TYR A O 1
ATOM 741 N N . LEU A 1 87 ? -8.430 1.613 17.037 1.00 90.56 87 LEU A N 1
ATOM 742 C CA . LEU A 1 87 ? -9.869 1.394 17.126 1.00 90.56 87 LEU A CA 1
ATOM 743 C C . LEU A 1 87 ? -10.208 0.350 18.191 1.00 90.56 87 LEU A C 1
ATOM 745 O O . LEU A 1 87 ? -11.144 0.566 18.951 1.00 90.56 87 LEU A O 1
ATOM 749 N N . SER A 1 88 ? -9.455 -0.750 18.297 1.00 91.88 88 SER A N 1
ATOM 750 C CA . SER A 1 88 ? -9.715 -1.766 19.327 1.00 91.88 88 SER A CA 1
ATOM 751 C C . SER A 1 88 ? -9.492 -1.221 20.731 1.00 91.88 88 SER A C 1
ATOM 753 O O . SER A 1 88 ? -10.349 -1.416 21.592 1.00 91.88 88 SER A O 1
ATOM 755 N N . ILE A 1 89 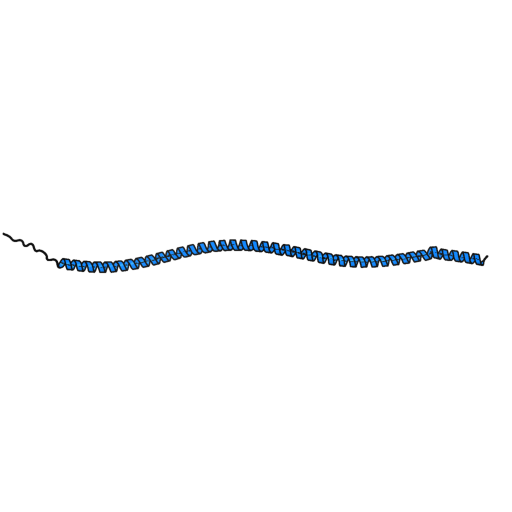? -8.399 -0.495 20.973 1.00 91.06 89 ILE A N 1
ATOM 756 C CA . ILE A 1 89 ? -8.116 0.101 22.281 1.00 91.06 89 ILE A CA 1
ATOM 757 C C . ILE A 1 89 ? -9.145 1.179 22.587 1.00 91.06 89 ILE A C 1
ATOM 759 O O . ILE A 1 89 ? -9.763 1.137 23.645 1.00 91.06 89 ILE A O 1
ATOM 763 N N . TYR A 1 90 ? -9.372 2.120 21.671 1.00 89.19 90 TYR A N 1
ATOM 764 C CA . TYR A 1 90 ? -10.311 3.213 21.897 1.00 89.19 90 TYR A CA 1
ATOM 765 C C . TYR A 1 90 ? -11.724 2.687 22.140 1.00 89.19 90 TYR A C 1
ATOM 767 O O . TYR A 1 90 ? -12.344 3.042 23.136 1.00 89.19 90 TYR A O 1
ATOM 775 N N . LEU A 1 91 ? -12.215 1.787 21.285 1.00 90.19 91 LEU A N 1
ATOM 776 C CA . LEU A 1 91 ? -13.558 1.235 21.420 1.00 90.19 91 LEU A CA 1
ATOM 777 C C . LEU A 1 91 ? -13.680 0.383 22.685 1.00 90.19 91 LEU A C 1
ATOM 779 O O . LEU A 1 91 ? -14.636 0.559 23.428 1.00 90.19 91 LEU A O 1
ATOM 783 N N . SER A 1 92 ? -12.723 -0.504 22.975 1.00 91.19 92 SER A N 1
ATOM 784 C CA . SER A 1 92 ? -12.800 -1.350 24.174 1.00 91.19 92 SER A CA 1
ATOM 785 C C . SER A 1 92 ? -12.725 -0.533 25.459 1.00 91.19 92 SER A C 1
ATOM 787 O O . SER A 1 92 ? -13.534 -0.744 26.360 1.00 91.19 92 SER A O 1
ATOM 789 N N . THR A 1 93 ? -11.807 0.428 25.551 1.00 91.31 93 THR A N 1
ATOM 790 C CA . THR A 1 93 ? -11.644 1.266 26.746 1.00 91.31 93 THR A CA 1
ATOM 791 C C . THR A 1 93 ? -12.815 2.219 26.913 1.00 91.31 93 THR A C 1
ATOM 793 O O . THR A 1 93 ? -13.442 2.224 27.967 1.00 91.31 93 THR A O 1
ATOM 796 N N . TYR A 1 94 ? -13.180 2.968 25.874 1.00 89.88 94 TYR A N 1
ATOM 797 C CA . TYR A 1 94 ? -14.285 3.916 25.952 1.00 89.88 94 TYR A CA 1
ATOM 798 C C . TYR A 1 94 ? -15.606 3.207 26.242 1.00 89.88 94 TYR A C 1
ATOM 800 O O . TYR A 1 94 ? -16.320 3.604 27.159 1.00 89.88 94 TYR A O 1
ATOM 808 N N . LEU A 1 95 ? -15.915 2.128 25.513 1.00 91.00 95 LEU A N 1
ATOM 809 C CA . LEU A 1 95 ? -17.160 1.391 25.705 1.00 91.00 95 LEU A CA 1
ATOM 810 C C . LEU A 1 95 ? -17.193 0.715 27.079 1.00 91.00 95 LEU A C 1
ATOM 812 O O . LEU A 1 95 ? -18.213 0.796 27.750 1.00 91.00 95 LEU A O 1
ATOM 816 N N . SER A 1 96 ? -16.102 0.089 27.534 1.00 91.25 96 SER A N 1
ATOM 817 C CA . SER A 1 96 ? -16.078 -0.556 28.857 1.00 91.25 96 SER A CA 1
ATOM 818 C C . SER A 1 96 ? -16.221 0.452 29.992 1.00 91.25 96 SER A C 1
ATOM 820 O O . SER A 1 96 ? -16.998 0.218 30.916 1.00 91.25 96 SER A O 1
ATOM 822 N N . ILE A 1 97 ? -15.535 1.593 29.918 1.00 90.56 97 ILE A N 1
ATOM 823 C CA . ILE A 1 97 ? -15.624 2.652 30.926 1.00 90.56 97 ILE A CA 1
ATOM 824 C C . ILE A 1 97 ? -17.023 3.264 30.909 1.00 90.56 97 ILE A C 1
ATOM 826 O O . ILE A 1 97 ? -17.671 3.340 31.949 1.00 90.56 97 ILE A O 1
ATOM 830 N N . TYR A 1 98 ? -17.524 3.649 29.735 1.00 89.69 98 TYR A N 1
ATOM 831 C CA . TYR A 1 98 ? -18.849 4.245 29.610 1.00 89.69 98 TYR A CA 1
ATOM 832 C C . TYR A 1 98 ? -19.936 3.289 30.099 1.00 89.69 98 TYR A C 1
ATOM 834 O O . TYR A 1 98 ? -20.756 3.671 30.927 1.00 89.69 98 TYR A O 1
ATOM 842 N N . LEU A 1 99 ? -19.917 2.033 29.643 1.00 90.56 99 LEU A N 1
ATOM 843 C CA . LEU A 1 99 ? -20.916 1.042 30.022 1.00 90.56 99 LEU A CA 1
ATOM 844 C C . LEU A 1 99 ? -20.815 0.701 31.510 1.00 90.56 99 LEU A C 1
ATOM 846 O O . LEU A 1 99 ? -21.837 0.662 32.180 1.00 90.56 99 LEU A O 1
ATOM 850 N N . SER A 1 100 ? -19.613 0.497 32.057 1.00 90.44 100 SER A N 1
ATOM 851 C CA . SER A 1 100 ? -19.454 0.175 33.481 1.00 90.44 100 SER A CA 1
ATOM 852 C C . SER A 1 100 ? -19.917 1.317 34.378 1.00 90.44 100 SER A C 1
ATOM 854 O O . SER A 1 100 ? -20.678 1.079 35.313 1.00 90.44 100 SER A O 1
ATOM 856 N N . ILE A 1 101 ? -19.530 2.558 34.084 1.00 90.12 101 ILE A N 1
ATOM 857 C CA . ILE A 1 101 ? -19.918 3.727 34.876 1.00 90.12 101 ILE A CA 1
ATOM 858 C C . ILE A 1 101 ? -21.413 3.993 34.719 1.00 90.12 101 ILE A C 1
ATOM 860 O O . ILE A 1 101 ? -22.123 4.091 35.715 1.00 90.12 101 ILE A O 1
ATOM 864 N N . TYR A 1 102 ? -21.912 4.070 33.485 1.00 88.69 102 TYR A N 1
ATOM 865 C CA . TYR A 1 102 ? -23.317 4.368 33.238 1.00 88.69 102 TYR A CA 1
ATOM 866 C C . TYR A 1 102 ? -24.222 3.292 33.831 1.00 88.69 102 TYR A C 1
ATOM 868 O O . TYR A 1 102 ? -25.152 3.615 34.563 1.00 88.69 102 TYR A O 1
ATOM 876 N N . LEU A 1 103 ? -23.929 2.014 33.574 1.00 89.50 103 LEU A N 1
ATOM 877 C CA . LEU A 1 103 ? -24.736 0.910 34.080 1.00 89.50 103 LEU A CA 1
ATOM 878 C C . LEU A 1 103 ? -24.642 0.816 35.604 1.00 89.50 103 LEU A C 1
ATOM 880 O O . LEU A 1 103 ? -25.670 0.658 36.249 1.00 89.50 103 LEU A O 1
ATOM 884 N N . SER A 1 104 ? -23.454 0.952 36.204 1.00 89.56 104 SER A N 1
ATOM 885 C CA . SER A 1 104 ? -23.323 0.884 37.667 1.00 89.56 104 SER A CA 1
ATOM 886 C C . SER A 1 104 ? -24.059 2.025 38.360 1.00 89.56 104 SER A C 1
ATOM 888 O O . SER A 1 104 ? -24.805 1.775 39.304 1.00 89.56 104 SER A O 1
ATOM 890 N N . ILE A 1 105 ? -23.918 3.261 37.881 1.00 88.19 105 ILE A N 1
ATOM 891 C CA . ILE A 1 105 ? -24.583 4.427 38.468 1.00 88.19 105 ILE A CA 1
ATOM 892 C C . ILE A 1 105 ? -26.088 4.343 38.235 1.00 88.19 105 ILE A C 1
ATOM 894 O O . ILE A 1 105 ? -26.860 4.446 39.184 1.00 88.19 105 ILE A O 1
ATOM 898 N N . TYR A 1 106 ? -26.521 4.112 36.996 1.00 86.81 106 TYR A N 1
ATOM 899 C CA . TYR A 1 106 ? -27.941 4.051 36.671 1.00 86.81 106 TYR A CA 1
ATOM 900 C C . TYR A 1 106 ? -28.631 2.915 37.422 1.00 86.81 106 TYR A C 1
ATOM 902 O O . TYR A 1 106 ? -29.646 3.145 38.073 1.00 86.81 106 TYR A O 1
ATOM 910 N N . LEU A 1 107 ? -28.064 1.706 37.391 1.00 88.19 107 LEU A N 1
ATOM 911 C CA . LEU A 1 107 ? -28.649 0.549 38.058 1.00 88.19 107 LEU A CA 1
ATOM 912 C C . LEU A 1 107 ? -28.619 0.718 39.578 1.00 88.19 107 LEU A C 1
ATOM 914 O O . LEU A 1 107 ? -29.622 0.442 40.222 1.00 88.19 107 LEU A O 1
ATOM 918 N N . SER A 1 108 ? -27.521 1.206 40.166 1.00 88.12 108 SER A N 1
ATOM 919 C CA . SER A 1 108 ? -27.454 1.405 41.621 1.00 88.12 108 SER A CA 1
ATOM 920 C C . SER A 1 108 ? -28.449 2.456 42.098 1.00 88.12 108 SER A C 1
ATOM 922 O O . SER A 1 108 ? -29.181 2.200 43.050 1.00 88.12 108 SER A O 1
ATOM 924 N N . ILE A 1 109 ? -28.538 3.606 41.430 1.00 87.38 109 ILE A N 1
ATOM 925 C CA . ILE A 1 109 ? -29.457 4.683 41.806 1.00 87.38 109 ILE A CA 1
ATOM 926 C C . ILE A 1 109 ? -30.899 4.249 41.564 1.00 87.38 109 ILE A C 1
ATOM 928 O O . ILE A 1 109 ? -31.720 4.326 42.473 1.00 87.38 109 ILE A O 1
ATOM 932 N N . TYR A 1 110 ? -31.212 3.751 40.367 1.00 85.75 110 TYR A N 1
ATOM 933 C CA . TYR A 1 110 ? -32.572 3.350 40.028 1.00 85.75 110 TYR A CA 1
ATOM 934 C C . TYR A 1 110 ? -33.055 2.220 40.933 1.00 85.75 110 TYR A C 1
ATOM 936 O O . TYR A 1 110 ? -34.121 2.333 41.530 1.00 85.75 110 TYR A O 1
ATOM 944 N N . LEU A 1 111 ? -32.257 1.160 41.095 1.00 87.50 111 LEU A N 1
ATOM 945 C CA . LEU A 1 111 ? -32.634 0.020 41.921 1.00 87.50 111 LEU A CA 1
ATOM 946 C C . LEU A 1 111 ? -32.712 0.411 43.398 1.00 87.50 111 LEU A C 1
ATOM 948 O O . LEU A 1 111 ? -33.678 0.046 44.054 1.00 87.50 111 LEU A O 1
ATOM 952 N N . SER A 1 112 ? -31.751 1.173 43.933 1.00 87.56 112 SER A N 1
ATOM 953 C CA . SER A 1 112 ? -31.787 1.572 45.348 1.00 87.56 112 SER A CA 1
ATOM 954 C C . SER A 1 112 ? -32.977 2.471 45.656 1.00 87.56 112 SER A C 1
ATOM 956 O O . SER A 1 112 ? -33.688 2.217 46.624 1.00 87.56 112 SER A O 1
ATOM 958 N N . ILE A 1 113 ? -33.248 3.480 44.828 1.00 87.62 113 ILE A N 1
ATOM 959 C CA . ILE A 1 113 ? -34.361 4.408 45.038 1.00 87.62 113 ILE A CA 1
ATOM 960 C C . ILE A 1 113 ? -35.689 3.688 44.824 1.00 87.62 113 ILE A C 1
ATOM 962 O O . ILE A 1 113 ? -36.556 3.738 45.691 1.00 87.62 113 ILE A O 1
ATOM 966 N N . TYR A 1 114 ? -35.847 2.980 43.706 1.00 85.25 114 TYR A N 1
ATOM 967 C CA . TYR A 1 114 ? -37.096 2.293 43.401 1.00 85.25 114 TYR A CA 1
ATOM 968 C C . TYR A 1 114 ? -37.403 1.218 44.440 1.00 85.25 114 TYR A C 1
ATOM 970 O O . TYR A 1 114 ? -38.500 1.200 44.989 1.00 85.25 114 TYR A O 1
ATOM 978 N N . LEU A 1 115 ? -36.434 0.356 44.761 1.00 87.31 115 LEU A N 1
ATOM 979 C CA . LEU A 1 115 ? -36.634 -0.717 45.728 1.00 87.31 115 LEU A CA 1
ATOM 980 C C . LEU A 1 115 ? -36.851 -0.156 47.135 1.00 87.31 115 LEU A C 1
ATOM 982 O O . LEU A 1 115 ? -37.748 -0.625 47.824 1.00 87.31 115 LEU A O 1
ATOM 986 N N . SER A 1 116 ? -36.087 0.854 47.566 1.00 87.38 116 SER A N 1
ATOM 987 C CA . SER A 1 116 ? -36.270 1.438 48.902 1.00 87.38 116 SER A CA 1
ATOM 988 C C . SER A 1 116 ? -37.625 2.117 49.042 1.00 87.38 116 SER A C 1
ATOM 990 O O . SER A 1 116 ? -38.321 1.859 50.021 1.00 87.38 116 SER A O 1
ATOM 992 N N . ILE A 1 117 ? -38.046 2.927 48.069 1.00 86.88 117 ILE A N 1
ATOM 993 C CA . ILE A 1 117 ? -39.341 3.610 48.115 1.00 86.88 117 ILE A CA 1
ATOM 994 C C . ILE A 1 117 ? -40.465 2.591 47.996 1.00 86.88 117 ILE A C 1
ATOM 996 O O . ILE A 1 117 ? -41.353 2.577 48.842 1.00 86.88 117 ILE A O 1
ATOM 1000 N N . TYR A 1 118 ? -40.429 1.712 46.994 1.00 84.31 118 TYR A N 1
ATOM 1001 C CA . TYR A 1 118 ? -41.491 0.734 46.778 1.00 84.31 118 TYR A CA 1
ATOM 1002 C C . TYR A 1 118 ? -41.629 -0.204 47.975 1.00 84.31 118 TYR A C 1
ATOM 1004 O O . TYR A 1 118 ? -42.724 -0.363 48.501 1.00 84.31 118 TYR A O 1
ATOM 1012 N N . LEU A 1 119 ? -40.523 -0.775 48.462 1.00 86.06 119 LEU A N 1
ATOM 1013 C CA . LEU A 1 119 ? -40.557 -1.696 49.593 1.00 86.06 119 LEU A CA 1
ATOM 1014 C C . LEU A 1 119 ? -40.961 -0.977 50.881 1.00 86.06 119 LEU A C 1
ATOM 1016 O O . LEU A 1 119 ? -41.820 -1.480 51.594 1.00 86.06 119 LEU A O 1
ATOM 1020 N N . SER A 1 120 ? -40.400 0.199 51.183 1.00 86.25 120 SER A N 1
ATOM 1021 C CA . SER A 1 120 ? -40.754 0.921 52.413 1.00 86.25 120 SER A CA 1
ATOM 1022 C C . SER A 1 120 ? -42.210 1.370 52.409 1.00 86.25 120 SER A C 1
ATOM 1024 O O . SER A 1 120 ? -42.907 1.161 53.398 1.00 86.25 120 SER A O 1
ATOM 1026 N N . THR A 1 121 ? -42.705 1.932 51.306 1.00 87.06 121 THR A N 1
ATOM 1027 C CA . THR A 1 121 ? -44.092 2.402 51.204 1.00 87.06 121 THR A CA 1
ATOM 1028 C C . THR A 1 121 ? -45.064 1.234 51.180 1.00 87.06 121 THR A C 1
ATOM 1030 O O . THR A 1 121 ? -45.968 1.188 52.007 1.00 87.06 121 THR A O 1
ATOM 1033 N N . TYR A 1 122 ? -44.856 0.245 50.311 1.00 84.81 122 TYR A N 1
ATOM 1034 C CA . TYR A 1 122 ? -45.757 -0.895 50.203 1.00 84.81 122 TYR A CA 1
ATOM 1035 C C . TYR A 1 122 ? -45.789 -1.706 51.497 1.00 84.81 122 TYR A C 1
ATOM 1037 O O . TYR A 1 122 ? -46.868 -1.985 52.012 1.00 84.81 122 TYR A O 1
ATOM 1045 N N . LEU A 1 123 ? -44.623 -2.041 52.062 1.00 86.44 123 LEU A N 1
ATOM 1046 C CA . LEU A 1 123 ? -44.554 -2.824 53.292 1.00 86.44 123 LEU A CA 1
ATOM 1047 C C . LEU A 1 123 ? -45.123 -2.038 54.476 1.00 86.44 123 LEU A C 1
ATOM 1049 O O . LEU A 1 123 ? -45.892 -2.605 55.241 1.00 86.44 123 LEU A O 1
ATOM 1053 N N . SER A 1 124 ? -44.802 -0.748 54.632 1.00 86.69 124 SER A N 1
ATOM 1054 C CA . SER A 1 124 ? -45.340 0.044 55.750 1.00 86.69 124 SER A CA 1
ATOM 1055 C C . SER A 1 124 ? -46.852 0.214 55.658 1.00 86.69 124 SER A C 1
ATOM 1057 O O . SER A 1 124 ? -47.543 0.025 56.657 1.00 86.69 124 SER A O 1
ATOM 1059 N N . ILE A 1 125 ? -47.387 0.507 54.473 1.00 86.75 125 ILE A N 1
ATOM 1060 C CA . ILE A 1 125 ? -48.826 0.669 54.253 1.00 86.75 125 ILE A CA 1
ATOM 1061 C C . ILE A 1 125 ? -49.531 -0.671 54.452 1.00 86.75 125 ILE A C 1
ATOM 1063 O O . ILE A 1 125 ? -50.478 -0.755 55.228 1.00 86.75 125 ILE A O 1
ATOM 1067 N N . TYR A 1 126 ? -49.046 -1.740 53.818 1.00 85.56 126 TYR A N 1
ATOM 1068 C CA . TYR A 1 126 ? -49.656 -3.060 53.938 1.00 85.56 126 TYR A CA 1
ATOM 1069 C C . TYR A 1 126 ? -49.618 -3.566 55.379 1.00 85.56 126 TYR A C 1
ATOM 1071 O O . TYR A 1 126 ? -50.647 -3.973 55.910 1.00 85.56 126 TYR A O 1
ATOM 1079 N N . LEU A 1 127 ? -48.459 -3.503 56.041 1.00 85.81 127 LEU A N 1
ATOM 1080 C CA . LEU A 1 127 ? -48.306 -3.986 57.410 1.00 85.81 127 LEU A CA 1
ATOM 1081 C C . LEU A 1 127 ? -49.118 -3.135 58.390 1.00 85.81 127 LEU A C 1
ATOM 1083 O O . LEU A 1 127 ? -49.780 -3.695 59.256 1.00 85.81 127 LEU A O 1
ATOM 1087 N N . SER A 1 128 ? -49.116 -1.805 58.254 1.00 86.19 128 SER A N 1
ATOM 1088 C CA . SER A 1 128 ? -49.893 -0.929 59.142 1.00 86.19 128 SER A CA 1
ATOM 1089 C C . SER A 1 128 ? -51.393 -1.151 58.985 1.00 86.19 128 SER A C 1
ATOM 1091 O O . SER A 1 128 ? -52.082 -1.323 59.988 1.00 86.19 128 SER A O 1
ATOM 1093 N N . ILE A 1 129 ? -51.905 -1.218 57.755 1.00 85.44 129 ILE A N 1
ATOM 1094 C CA . ILE A 1 129 ? -53.328 -1.444 57.486 1.00 85.44 129 ILE A CA 1
ATOM 1095 C C . ILE A 1 129 ? -53.725 -2.855 57.915 1.00 85.44 129 ILE A C 1
ATOM 1097 O O . ILE A 1 129 ? -54.667 -3.017 58.685 1.00 85.44 129 ILE A O 1
ATOM 1101 N N . TYR A 1 130 ? -52.993 -3.878 57.473 1.00 83.50 130 TYR A N 1
ATOM 1102 C CA . TYR A 1 130 ? -53.325 -5.265 57.783 1.00 83.50 130 TYR A CA 1
ATOM 1103 C C . TYR A 1 130 ? -53.252 -5.531 59.284 1.00 83.50 130 TYR A C 1
ATOM 1105 O O . TYR A 1 130 ? -54.204 -6.053 59.855 1.00 83.50 130 TYR A O 1
ATOM 1113 N N . LEU A 1 131 ? -52.160 -5.137 59.947 1.00 84.06 131 LEU A N 1
ATOM 1114 C CA . LEU A 1 131 ? -51.989 -5.375 61.377 1.00 84.06 131 LEU A CA 1
ATOM 1115 C C . LEU A 1 131 ? -52.995 -4.566 62.198 1.00 84.06 131 LEU A C 1
ATOM 1117 O O . LEU A 1 131 ? -53.585 -5.121 63.118 1.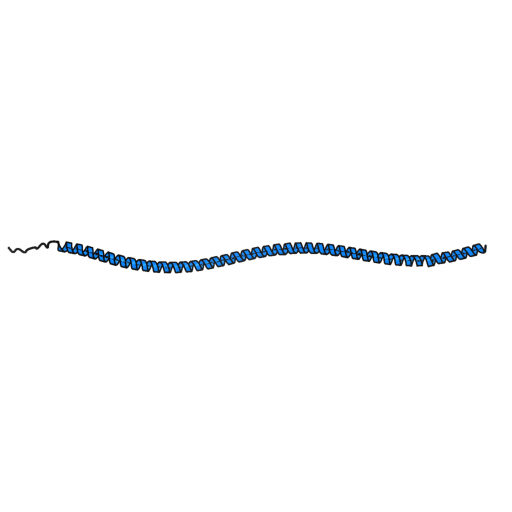00 84.06 131 LEU A O 1
ATOM 1121 N N . SER A 1 132 ? -53.234 -3.290 61.875 1.00 84.31 132 SER A N 1
ATOM 1122 C CA . SER A 1 132 ? -54.196 -2.475 62.631 1.00 84.31 132 SER A CA 1
ATOM 1123 C C . SER A 1 132 ? -55.620 -3.002 62.493 1.00 84.31 132 SER A C 1
ATOM 1125 O O . SER A 1 132 ? -56.303 -3.167 63.502 1.00 84.31 132 SER A O 1
ATOM 1127 N N . ILE A 1 133 ? -56.062 -3.332 61.278 1.00 84.50 133 ILE A N 1
ATOM 1128 C CA . ILE A 1 133 ? -57.410 -3.846 61.025 1.00 84.50 133 ILE A CA 1
ATOM 1129 C C . ILE A 1 133 ? -57.557 -5.246 61.619 1.00 84.50 133 ILE A C 1
ATOM 1131 O O . ILE A 1 133 ? -58.487 -5.491 62.382 1.00 84.50 133 ILE A O 1
ATOM 1135 N N . TYR A 1 134 ? -56.625 -6.155 61.329 1.00 82.19 134 TYR A N 1
ATOM 1136 C CA . TYR A 1 134 ? -56.702 -7.528 61.820 1.00 82.19 134 TYR A CA 1
ATOM 1137 C C . TYR A 1 134 ? -56.645 -7.578 63.345 1.00 82.19 134 TYR A C 1
ATOM 1139 O O . TYR A 1 134 ? -57.499 -8.203 63.966 1.00 82.19 134 TYR A O 1
ATOM 1147 N N . LEU A 1 135 ? -55.679 -6.893 63.965 1.00 82.56 135 LEU A N 1
ATOM 1148 C CA . LEU A 1 135 ? -55.521 -6.909 65.416 1.00 82.56 135 LEU A CA 1
ATOM 1149 C C . LEU A 1 135 ? -56.699 -6.220 66.110 1.00 82.56 135 LEU A C 1
ATOM 1151 O O . LEU A 1 135 ? -57.206 -6.760 67.086 1.00 82.56 135 LEU A O 1
ATOM 1155 N N . SER A 1 136 ? -57.168 -5.069 65.615 1.00 84.25 136 SER A N 1
ATOM 1156 C CA . SER A 1 136 ? -58.303 -4.370 66.236 1.00 84.25 136 SER A CA 1
ATOM 1157 C C . SER A 1 136 ? -59.592 -5.183 66.151 1.00 84.25 136 SER A C 1
ATOM 1159 O O . SER A 1 136 ? -60.280 -5.340 67.160 1.00 84.25 136 SER A O 1
ATOM 1161 N N . ILE A 1 137 ? -59.902 -5.759 64.988 1.00 85.44 137 ILE A N 1
ATOM 1162 C CA . ILE A 1 137 ? -61.109 -6.565 64.791 1.00 85.44 137 ILE A CA 1
ATOM 1163 C C . ILE A 1 137 ? -61.002 -7.873 65.573 1.00 85.44 137 ILE A C 1
ATOM 1165 O O . ILE A 1 137 ? -61.896 -8.200 66.349 1.00 85.44 137 ILE A O 1
ATOM 1169 N N . TYR A 1 138 ? -59.897 -8.605 65.433 1.00 83.44 138 TYR A N 1
ATOM 1170 C CA . TYR A 1 138 ? -59.729 -9.890 66.105 1.00 83.44 138 TYR A CA 1
ATOM 1171 C C . TYR A 1 138 ? -59.726 -9.734 67.626 1.00 83.44 138 TYR A C 1
ATOM 1173 O O . TYR A 1 138 ? -60.446 -10.452 68.318 1.00 83.44 138 TYR A O 1
ATOM 1181 N N . LEU A 1 139 ? -58.961 -8.776 68.160 1.00 83.50 139 LEU A N 1
ATOM 1182 C CA . LEU A 1 139 ? -58.869 -8.560 69.601 1.00 83.50 139 LEU A CA 1
ATOM 1183 C C . LEU A 1 139 ? -60.193 -8.047 70.175 1.00 83.50 139 LEU A C 1
ATOM 1185 O O . LEU A 1 139 ? -60.602 -8.519 71.230 1.00 83.50 139 LEU A O 1
ATOM 1189 N N . SER A 1 140 ? -60.889 -7.130 69.493 1.00 84.69 140 SER A N 1
ATOM 1190 C CA . SER A 1 140 ? -62.187 -6.627 69.968 1.00 84.69 140 SER A CA 1
ATOM 1191 C C . SER A 1 140 ? -63.259 -7.718 69.979 1.00 84.69 140 SER A C 1
ATOM 1193 O O . SER A 1 140 ? -63.974 -7.864 70.973 1.00 84.69 140 SER A O 1
ATOM 1195 N N . ILE A 1 141 ? -63.340 -8.537 68.929 1.00 85.94 141 ILE A N 1
ATOM 1196 C CA . ILE A 1 141 ? -64.283 -9.659 68.854 1.00 85.94 141 ILE A CA 1
ATOM 1197 C C . ILE A 1 141 ? -63.926 -10.719 69.898 1.00 85.94 141 ILE A C 1
ATOM 1199 O O . ILE A 1 141 ? -64.780 -11.132 70.677 1.00 85.94 141 ILE A O 1
ATOM 1203 N N . TYR A 1 142 ? -62.660 -11.129 69.976 1.00 85.25 142 TYR A N 1
ATOM 1204 C CA . TYR A 1 142 ? -62.233 -12.155 70.925 1.00 85.25 142 TYR A CA 1
ATOM 1205 C C . TYR A 1 142 ? -62.445 -11.714 72.377 1.00 85.25 142 TYR A C 1
ATOM 1207 O O . TYR A 1 142 ? -63.012 -12.460 73.175 1.00 85.25 142 TYR A O 1
ATOM 1215 N N . LEU A 1 143 ? -62.034 -10.489 72.722 1.00 83.25 143 LEU A N 1
ATOM 1216 C CA . LEU A 1 143 ? -62.168 -9.957 74.076 1.00 83.25 143 LEU A CA 1
ATOM 1217 C C . LEU A 1 143 ? -63.638 -9.759 74.454 1.00 83.25 143 LEU A C 1
ATOM 1219 O O . LEU A 1 143 ? -64.020 -10.116 75.565 1.00 83.25 143 LEU A O 1
ATOM 1223 N N . SER A 1 144 ? -64.475 -9.241 73.548 1.00 84.00 144 SER A N 1
ATOM 1224 C CA . SER A 1 144 ? -65.911 -9.066 73.814 1.00 84.00 144 SER A CA 1
ATOM 1225 C C . SER A 1 144 ? -66.617 -10.403 74.041 1.00 84.00 144 SER A C 1
ATOM 1227 O O . SER A 1 144 ? -67.347 -10.550 75.024 1.00 84.00 144 SER A O 1
ATOM 1229 N N . ILE A 1 145 ? -66.336 -11.413 73.211 1.00 85.75 145 ILE A N 1
ATOM 1230 C CA . ILE A 1 145 ? -66.879 -12.765 73.378 1.00 85.75 145 ILE A CA 1
ATOM 1231 C C . ILE A 1 145 ? -66.382 -13.372 74.692 1.00 85.75 145 ILE A C 1
ATOM 1233 O O . ILE A 1 145 ? -67.193 -13.810 75.509 1.00 85.75 145 ILE A O 1
ATOM 1237 N N . TYR A 1 146 ? -65.074 -13.350 74.949 1.00 84.25 146 TYR A N 1
ATOM 1238 C CA . TYR A 1 146 ? -64.498 -13.927 76.163 1.00 84.25 146 TYR A CA 1
ATOM 1239 C C . TYR A 1 146 ? -65.059 -13.277 77.434 1.00 84.25 146 TYR A C 1
ATOM 1241 O O . TYR A 1 146 ? -65.479 -13.978 78.358 1.00 84.25 146 TYR A O 1
ATOM 1249 N N . LEU A 1 147 ? -65.128 -11.943 77.470 1.00 80.06 147 LEU A N 1
ATOM 1250 C CA . LEU A 1 147 ? -65.653 -11.198 78.612 1.00 80.06 147 LEU A CA 1
ATOM 1251 C C . LEU A 1 147 ? -67.148 -11.471 78.819 1.00 80.06 147 LEU A C 1
ATOM 1253 O O . LEU A 1 147 ? -67.574 -11.659 79.958 1.00 80.06 147 LEU A O 1
ATOM 1257 N N . SER A 1 148 ? -67.937 -11.565 77.743 1.00 81.06 148 SER A N 1
ATOM 1258 C CA . SER A 1 148 ? -69.368 -11.900 77.825 1.00 81.06 148 SER A CA 1
ATOM 1259 C C . SER A 1 148 ? -69.609 -13.303 78.405 1.00 81.06 148 SER A C 1
ATOM 1261 O O . SER A 1 148 ? -70.472 -13.493 79.267 1.00 81.06 148 SER A O 1
ATOM 1263 N N . ILE A 1 149 ? -68.789 -14.286 78.020 1.00 82.31 149 ILE A N 1
ATOM 1264 C CA . ILE A 1 149 ? -68.849 -15.657 78.547 1.00 82.31 149 ILE A CA 1
ATOM 1265 C C . ILE A 1 149 ? -68.393 -15.693 80.011 1.00 82.31 149 ILE A C 1
ATOM 1267 O O . ILE A 1 149 ? -68.980 -16.391 80.838 1.00 82.31 149 ILE A O 1
ATOM 1271 N N . TYR A 1 150 ? -67.347 -14.947 80.360 1.00 80.06 150 TYR A N 1
ATOM 1272 C CA . TYR A 1 150 ? -66.844 -14.917 81.730 1.00 80.06 150 TYR A CA 1
ATOM 1273 C C . TYR A 1 150 ? -67.830 -14.234 82.689 1.00 80.06 150 TYR A C 1
ATOM 1275 O O . TYR A 1 150 ? -68.108 -14.764 83.764 1.00 80.06 150 TYR A O 1
ATOM 1283 N N . LEU A 1 151 ? -68.414 -13.098 82.292 1.00 72.56 151 LEU A N 1
ATOM 1284 C CA . LEU A 1 151 ? -69.421 -12.382 83.083 1.00 72.56 151 LEU A CA 1
ATOM 1285 C C . LEU A 1 151 ? -70.706 -13.198 83.263 1.00 72.56 151 LEU A C 1
ATOM 1287 O O . LEU A 1 151 ? -71.219 -13.274 84.380 1.00 72.56 151 LEU A O 1
ATOM 1291 N N . SER A 1 152 ? -71.185 -13.875 82.215 1.00 72.94 152 SER A N 1
ATOM 1292 C CA . SER A 1 152 ? -72.347 -14.774 82.326 1.00 72.94 152 SER A CA 1
ATOM 1293 C C . SER A 1 152 ? -72.081 -15.970 83.254 1.00 72.94 152 SER A C 1
ATOM 1295 O O . SER A 1 152 ? -72.952 -16.365 84.035 1.00 72.94 152 SER A O 1
ATOM 1297 N N . LYS A 1 153 ? -70.852 -16.506 83.273 1.00 72.06 153 LYS A N 1
ATOM 1298 C CA . LYS A 1 153 ? -70.430 -17.530 84.251 1.00 72.06 153 LYS A CA 1
ATOM 1299 C C . LYS A 1 153 ? -70.266 -16.988 85.676 1.00 72.06 153 LYS A C 1
ATOM 1301 O O . LYS A 1 153 ? -70.513 -17.712 86.636 1.00 72.06 153 LYS A O 1
ATOM 1306 N N . ALA A 1 154 ? -69.850 -15.736 85.844 1.00 65.69 154 ALA A N 1
ATOM 1307 C CA . ALA A 1 154 ? -69.708 -15.117 87.162 1.00 65.69 154 ALA A CA 1
ATOM 1308 C C . ALA A 1 154 ? -71.070 -14.794 87.801 1.00 65.69 154 ALA A C 1
ATOM 1310 O O . ALA A 1 154 ? -71.245 -15.000 89.001 1.00 65.69 154 ALA A O 1
ATOM 1311 N N . GLN A 1 155 ? -72.051 -14.354 87.008 1.00 58.44 155 GLN A N 1
ATOM 1312 C CA . GLN A 1 155 ? -73.420 -14.082 87.472 1.00 58.44 155 GLN A CA 1
ATOM 1313 C C . GLN A 1 155 ? -74.223 -15.351 87.796 1.00 58.44 155 GLN A C 1
ATOM 1315 O O . GLN A 1 155 ? -75.187 -15.280 88.553 1.00 58.44 155 GLN A O 1
ATOM 1320 N N . SER A 1 156 ? -73.815 -16.514 87.280 1.00 57.47 156 SER A N 1
ATOM 1321 C CA . SER A 1 156 ? -74.441 -17.812 87.573 1.00 57.47 156 SER A CA 1
ATOM 1322 C C . SER A 1 156 ? -73.859 -18.534 88.800 1.00 57.47 156 SER A C 1
ATOM 1324 O O . SER A 1 156 ? -74.347 -19.605 89.158 1.00 57.47 156 SER A O 1
ATOM 1326 N N . ARG A 1 157 ? -72.860 -17.963 89.500 1.00 52.69 157 ARG A N 1
ATOM 1327 C CA . ARG A 1 157 ? -72.382 -18.502 90.790 1.00 52.69 157 ARG A CA 1
ATOM 1328 C C . ARG A 1 157 ? -73.295 -18.046 91.947 1.00 52.69 157 ARG A C 1
ATOM 1330 O O . ARG A 1 157 ? -73.505 -16.843 92.104 1.00 52.69 157 ARG A O 1
ATOM 1337 N N . PRO A 1 158 ? -73.808 -18.955 92.801 1.00 46.00 158 PRO A N 1
ATOM 1338 C CA . PRO A 1 158 ? -74.695 -18.582 93.901 1.00 46.00 158 PRO A CA 1
ATOM 1339 C C . PRO A 1 158 ? -73.941 -17.796 94.987 1.00 46.00 158 PRO A C 1
ATOM 1341 O O . PRO A 1 158 ? -72.916 -18.241 95.504 1.00 46.00 158 PRO A O 1
ATOM 1344 N N . LYS A 1 159 ? -74.465 -16.620 95.363 1.00 46.66 159 LYS A N 1
ATOM 1345 C CA . LYS A 1 159 ? -74.034 -15.879 96.560 1.00 46.66 159 LYS A CA 1
ATOM 1346 C C . LYS A 1 159 ? -74.398 -16.699 97.801 1.00 46.66 159 LYS A C 1
ATOM 1348 O O . LYS A 1 159 ? -75.572 -16.771 98.158 1.00 46.66 159 LYS A O 1
ATOM 1353 N N . TYR A 1 160 ? -73.410 -17.281 98.481 1.00 43.50 160 TYR A N 1
ATOM 1354 C CA . TYR A 1 160 ? -73.613 -17.832 99.821 1.00 43.50 160 TYR A CA 1
ATOM 1355 C C . TYR A 1 160 ? -73.963 -16.692 100.784 1.00 43.50 160 TYR A C 1
ATOM 1357 O O . TYR A 1 160 ? -73.152 -15.820 101.092 1.00 43.50 160 TYR A O 1
ATOM 1365 N N . ARG A 1 161 ? -75.228 -16.681 101.201 1.00 41.16 161 ARG A N 1
ATOM 1366 C CA . ARG A 1 161 ? -75.828 -15.754 102.155 1.00 41.16 161 ARG A CA 1
ATOM 1367 C C . ARG A 1 161 ? -75.499 -16.272 103.559 1.00 41.16 161 ARG A C 1
ATOM 1369 O O . ARG A 1 161 ? -76.191 -17.155 104.052 1.00 41.16 161 ARG A O 1
ATOM 1376 N N . PHE A 1 162 ? -74.441 -15.761 104.190 1.00 39.72 162 PHE A N 1
ATOM 1377 C CA . PHE A 1 162 ? -74.232 -15.979 105.625 1.00 39.72 162 PHE A CA 1
ATOM 1378 C C . PHE A 1 162 ? -75.307 -15.195 106.389 1.00 39.72 162 PHE A C 1
ATOM 1380 O O . PHE A 1 162 ? -75.267 -13.970 106.488 1.00 39.72 162 PHE A O 1
ATOM 1387 N N . LEU A 1 163 ? -76.327 -15.922 106.841 1.00 40.44 163 LEU A N 1
ATOM 1388 C CA . LEU A 1 163 ? -77.363 -15.448 107.746 1.00 40.44 163 LEU A CA 1
ATOM 1389 C C . LEU A 1 163 ? -76.799 -15.408 109.169 1.00 40.44 163 LEU A C 1
ATOM 1391 O O . LEU A 1 163 ? -76.437 -16.434 109.736 1.00 40.44 163 LEU A O 1
ATOM 1395 N N . ASN A 1 164 ? -76.770 -14.199 109.728 1.00 38.56 164 ASN A N 1
ATOM 1396 C CA . ASN A 1 164 ? -76.788 -13.937 111.162 1.00 38.56 164 ASN A CA 1
ATOM 1397 C C . ASN A 1 164 ? -77.926 -14.741 111.818 1.00 38.56 164 ASN A C 1
ATOM 1399 O O . ASN A 1 164 ? -79.088 -14.535 111.463 1.00 38.56 164 ASN A O 1
ATOM 1403 N N . ILE A 1 165 ? -77.617 -15.578 112.808 1.00 43.00 165 ILE A N 1
ATOM 1404 C CA . ILE A 1 165 ? -78.600 -16.079 113.773 1.00 43.00 165 ILE A CA 1
ATOM 1405 C C . ILE A 1 165 ? -78.126 -15.641 115.157 1.00 43.00 165 ILE A C 1
ATOM 1407 O O . ILE A 1 165 ? -77.073 -16.058 115.628 1.00 43.00 165 ILE A O 1
ATOM 1411 N N . ARG A 1 166 ? -78.913 -14.752 115.773 1.00 37.28 166 ARG A N 1
ATOM 1412 C CA . ARG A 1 166 ? -78.913 -14.515 117.216 1.00 37.28 166 ARG A CA 1
ATOM 1413 C C . ARG A 1 166 ? -79.507 -15.748 117.898 1.00 37.28 166 ARG A C 1
ATOM 1415 O O . ARG A 1 166 ? -80.681 -16.028 117.661 1.00 37.28 166 ARG A O 1
ATOM 1422 N N . GLN A 1 167 ? -78.727 -16.396 118.752 1.00 36.62 167 GLN A N 1
ATOM 1423 C CA . GLN A 1 167 ? -79.061 -16.770 120.131 1.00 36.62 167 GLN A CA 1
ATOM 1424 C C . GLN A 1 167 ? -77.763 -17.154 120.832 1.00 36.62 167 GLN A C 1
ATOM 1426 O O . GLN A 1 167 ? -77.033 -17.999 120.272 1.00 36.62 167 GLN A O 1
#

Sequence (167 aa):
IYLSIYLSIYLSIYLSIYLSIYLPIYLSIYLSIYLSIYLSIYLSIYLSIYLSIYLSIYLSIYLSIYLSIYLFIYLSIYLSIYLSIYLSIYLSTYLSIYLSIYLSIYLSIYLSIYLSIYLSTYLSIYLSIYLSIYLSIYLSIYLSIYLSIYLSKAQSRPKYRFLNIRQ

pLDDT: mean 84.77, std 12.53, range [36.62, 94.81]

Organism: NCBI:txid282301

InterPro domains:
  IPR051860 Plasmodium Circumsporozoite Invasion Protein [PTHR44826] (7-148)

Foldseek 3Di:
DVVVVVVVVVCVVVVCCCVVPVVVVVCVVCCCVCCVVVVCVCCVVVVCVCCVVVVCVCCVVVVCVCCVVVCCCCCVVVVVVCCCVVVVCCCVVVVCVCCVVVVCVCCCVCCVVVVCCCCVVVVCVCCVVCCVVVVVVVVVVVVVVVVVVVVVVVVPDDDPDPDDDDD

Radius of gyration: 68.29 Å; chains: 1; bounding box: 141×35×200 Å